Protein AF-A0A843UE50-F1 (afdb_monomer)

Nearest PDB structures (foldseek):
  6s7x-assembly1_B  TM=8.903E-01  e=1.851E-02  Drosophila melanogaster
  6taq-assembly1_A  TM=8.887E-01  e=1.338E-01  Drosophila melanogaster
  7n9v-assembly1_K  TM=5.681E-01  e=4.263E+00  Human immunodeficiency virus 1

Sequence (146 aa):
MQGLVQAMQTQAQTQAALQAQLQAQAQAPAPVPQEHGHGGPSIMERFKRMAPPSFKGKSQPLLAESWMREIEKIFRAIRCAKEDKVSLATYMLQERADVWWASILRTRFEDGAIEVTWAEFTRLFRAKFILEHIQDKIEQEFLSLT

Organism: Colocasia esculenta (NCBI:txid4460)

Radius of gyration: 32.78 Å; Cα contacts (8 Å, |Δi|>4): 89; chains: 1; bounding box: 88×23×94 Å

Mean predicted aligned error: 14.07 Å

InterPro domain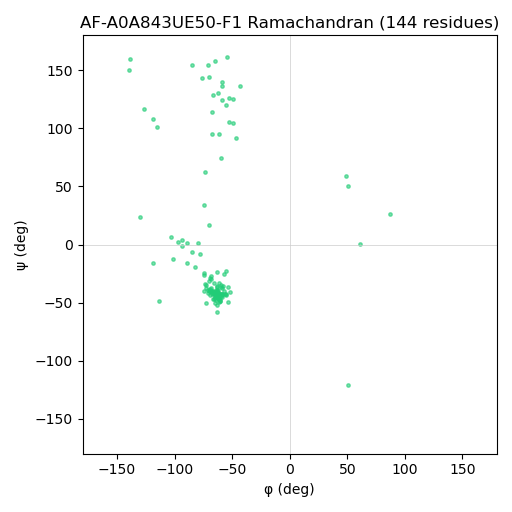s:
  IPR005162 Retrotransposon-derived protein PEG10, N-terminal capsid-like domain [PF03732] (88-146)

Foldseek 3Di:
DVVVVVVVVVVVVVVVVVVVVVVVVVPPPDPPPPCPPPVDDDLLRQLVVLVQAAAAQALDQVVLVVSVVSLVVSCVVSVPDFLCSVVNSLVRYHHPRVVVVVVCCVPPVVPVPDRQTPVNVVVVSCCRRPVVSVVVVVVVVVVVVD

pLDDT: mean 83.15, std 14.03, range [47.72, 98.06]

Secondary structure (DSSP, 8-state):
-HHHHHHHHHHHHHHHHHHHHHHHHHSS-----------S--HHHHHHHT-PPPB-----HHHHHHHHHHHHHHHHHTT--TTHHHHHHHTTB-THHHHHHHHHHHHHHTTS-----HHHHHHHHHIIIIIHHHHHHHHHHHHTT-

Solvent-accessible surface area (backbone atoms only — not comparable to full-atom values): 8517 Å² total; per-residue (Å²): 121,71,69,62,57,54,50,53,53,52,52,53,53,52,52,53,53,54,52,53,52,55,49,53,62,71,63,45,72,71,81,66,80,75,70,77,62,72,89,60,77,49,73,64,55,53,48,58,74,66,64,71,76,72,41,54,55,67,69,38,44,68,61,47,51,51,51,53,52,51,54,54,50,48,37,61,75,70,65,58,56,71,85,54,46,41,64,59,54,56,70,32,36,30,69,60,32,34,54,50,50,56,48,47,46,53,78,74,39,72,78,76,79,65,80,75,46,51,69,56,51,51,53,53,50,41,50,60,29,36,46,46,49,53,49,53,50,51,52,51,55,55,64,73,74,114

Structure (mmCIF, N/CA/C/O backbone):
data_AF-A0A843UE50-F1
#
_entry.id   AF-A0A843UE50-F1
#
loop_
_atom_site.group_PDB
_atom_site.id
_atom_site.type_symbol
_atom_site.label_atom_id
_atom_site.label_alt_id
_atom_site.label_comp_id
_atom_site.label_asym_id
_atom_site.label_entity_id
_atom_site.label_seq_id
_atom_site.pdbx_PDB_ins_code
_atom_site.Cartn_x
_atom_site.Cartn_y
_atom_site.Cartn_z
_atom_site.occupancy
_atom_site.B_iso_or_equiv
_atom_site.auth_seq_id
_atom_site.auth_comp_id
_atom_site.auth_asym_id
_atom_site.auth_atom_id
_atom_site.pdbx_PDB_model_num
ATOM 1 N N . MET A 1 1 ? 67.021 2.026 -57.067 1.00 59.47 1 MET A N 1
ATOM 2 C CA . MET A 1 1 ? 65.836 1.342 -57.637 1.00 59.47 1 MET A CA 1
ATOM 3 C C . MET A 1 1 ? 64.923 0.711 -56.577 1.00 59.47 1 MET A C 1
ATOM 5 O O . MET A 1 1 ? 63.723 0.739 -56.785 1.00 59.47 1 MET A O 1
ATOM 9 N N . GLN A 1 2 ? 65.420 0.196 -55.438 1.00 65.44 2 GLN A N 1
ATOM 10 C CA . GLN A 1 2 ? 64.576 -0.472 -54.419 1.00 65.44 2 GLN A CA 1
ATOM 11 C C . GLN A 1 2 ? 63.626 0.454 -53.625 1.00 65.44 2 GLN A C 1
ATOM 13 O O . GLN A 1 2 ? 62.527 0.036 -53.280 1.00 65.44 2 GLN A O 1
ATOM 18 N N . GLY A 1 3 ? 63.989 1.721 -53.389 1.00 68.69 3 GLY A N 1
ATOM 19 C CA . GLY A 1 3 ? 63.158 2.638 -52.588 1.00 68.69 3 GLY A CA 1
ATOM 20 C C . GLY A 1 3 ? 61.827 3.048 -53.236 1.00 68.69 3 GLY A C 1
ATOM 21 O O . GLY A 1 3 ? 60.847 3.272 -52.534 1.00 68.69 3 GLY A O 1
ATOM 22 N N . LEU A 1 4 ? 61.760 3.094 -54.573 1.00 71.06 4 LEU A N 1
ATOM 23 C CA . LEU A 1 4 ? 60.535 3.471 -55.294 1.00 71.06 4 LEU A CA 1
ATOM 24 C C . LEU A 1 4 ? 59.472 2.368 -55.240 1.00 71.06 4 LEU A C 1
ATOM 26 O O . LEU A 1 4 ? 58.285 2.659 -55.126 1.00 71.06 4 LEU A O 1
ATOM 30 N N . VAL A 1 5 ? 59.902 1.105 -55.262 1.00 79.06 5 VAL A N 1
ATOM 31 C CA . VAL A 1 5 ? 58.993 -0.048 -55.188 1.00 79.06 5 VAL A CA 1
ATOM 32 C C . VAL A 1 5 ? 58.359 -0.134 -53.800 1.00 79.06 5 VAL A C 1
ATOM 34 O O . VAL A 1 5 ? 57.157 -0.347 -53.677 1.00 79.06 5 VAL A O 1
ATOM 37 N N . GLN A 1 6 ? 59.149 0.127 -52.755 1.00 77.69 6 GLN A N 1
ATOM 38 C CA . GLN A 1 6 ? 58.671 0.135 -51.375 1.00 77.69 6 GLN A CA 1
ATOM 39 C C . GLN A 1 6 ? 57.719 1.310 -51.106 1.00 77.69 6 GLN A C 1
ATOM 41 O O . GLN A 1 6 ? 56.706 1.134 -50.438 1.00 77.69 6 GLN A O 1
ATOM 46 N N . ALA A 1 7 ? 57.979 2.483 -51.695 1.00 80.75 7 ALA A N 1
ATOM 47 C CA . ALA A 1 7 ? 57.075 3.630 -51.609 1.00 80.75 7 ALA A CA 1
ATOM 48 C C . ALA A 1 7 ? 55.719 3.363 -52.289 1.00 80.75 7 ALA A C 1
ATOM 50 O O . ALA A 1 7 ? 54.678 3.642 -51.695 1.00 80.75 7 ALA A O 1
ATOM 51 N N . MET A 1 8 ? 55.711 2.766 -53.488 1.00 83.88 8 MET A N 1
ATOM 52 C CA . MET A 1 8 ? 54.466 2.371 -54.166 1.00 83.88 8 MET A CA 1
ATOM 53 C C . MET A 1 8 ? 53.687 1.317 -53.376 1.00 83.88 8 MET A C 1
ATOM 55 O O . MET A 1 8 ? 52.461 1.386 -53.298 1.00 83.88 8 MET A O 1
ATOM 59 N N . GLN A 1 9 ? 54.386 0.355 -52.771 1.00 82.75 9 GLN A N 1
ATOM 60 C CA . GLN A 1 9 ? 53.755 -0.710 -51.995 1.00 82.75 9 GLN A CA 1
ATOM 61 C C . GLN A 1 9 ? 53.104 -0.163 -50.718 1.00 82.75 9 GLN A C 1
ATOM 63 O O . GLN A 1 9 ? 51.953 -0.490 -50.429 1.00 82.75 9 GLN A O 1
ATOM 68 N N . THR A 1 10 ? 53.787 0.748 -50.020 1.00 87.12 10 THR A N 1
ATOM 69 C CA . THR A 1 10 ? 53.227 1.467 -48.868 1.00 87.12 10 THR A CA 1
ATOM 70 C C . THR A 1 10 ? 52.039 2.340 -49.273 1.00 87.12 10 THR A C 1
ATOM 72 O O . THR A 1 10 ? 51.033 2.377 -48.570 1.00 87.12 10 THR A O 1
ATOM 75 N N . GLN A 1 11 ? 52.104 3.020 -50.422 1.00 86.62 11 GLN A N 1
ATOM 76 C CA . GLN A 1 11 ? 51.003 3.864 -50.891 1.00 86.62 11 GLN A CA 1
ATOM 77 C C . GLN A 1 11 ? 49.749 3.042 -51.226 1.00 86.62 11 GLN A C 1
ATOM 79 O O . GLN A 1 11 ? 48.644 3.427 -50.839 1.00 86.62 11 GLN A O 1
ATOM 84 N N . ALA A 1 12 ? 49.915 1.888 -51.878 1.00 87.19 12 ALA A N 1
ATOM 85 C CA . ALA A 1 12 ? 48.815 0.978 -52.190 1.00 87.19 12 ALA A CA 1
ATOM 86 C C . ALA A 1 12 ? 48.155 0.410 -50.920 1.00 87.19 12 ALA A C 1
ATOM 88 O O . ALA A 1 12 ? 46.928 0.368 -50.824 1.00 87.19 12 ALA A O 1
ATOM 89 N N . GLN A 1 13 ? 48.955 0.031 -49.917 1.00 86.19 13 GLN A N 1
ATOM 90 C CA . GLN A 1 13 ? 48.446 -0.460 -48.632 1.00 86.19 13 GLN A CA 1
ATOM 91 C C . GLN A 1 13 ? 47.671 0.620 -47.864 1.00 86.19 13 GLN A C 1
ATOM 93 O O . GLN A 1 13 ? 46.582 0.348 -47.358 1.00 86.19 13 GLN A O 1
ATOM 98 N N . THR A 1 14 ? 48.182 1.853 -47.827 1.00 89.19 14 THR A N 1
ATOM 99 C CA . THR A 1 14 ? 47.504 2.980 -47.166 1.00 89.19 14 THR A CA 1
ATOM 100 C C . THR A 1 14 ? 46.164 3.306 -47.826 1.00 89.19 14 THR A C 1
ATOM 102 O O . THR A 1 14 ? 45.182 3.568 -47.133 1.00 89.19 14 THR A O 1
ATOM 105 N N . GLN A 1 15 ? 46.086 3.250 -49.159 1.00 87.44 15 GLN A N 1
ATOM 106 C CA . GLN A 1 15 ? 44.838 3.516 -49.875 1.00 87.44 15 GLN A CA 1
ATOM 107 C C . GLN A 1 15 ? 43.772 2.442 -49.603 1.00 87.44 15 GLN A C 1
ATOM 109 O O . GLN A 1 15 ? 42.612 2.781 -49.362 1.00 87.44 15 GLN A O 1
ATOM 114 N N . ALA A 1 16 ? 44.169 1.166 -49.566 1.00 88.44 16 ALA A N 1
ATOM 115 C CA . ALA A 1 16 ? 43.268 0.063 -49.237 1.00 88.44 16 ALA A CA 1
ATOM 116 C C . ALA A 1 16 ? 42.736 0.159 -47.795 1.00 88.44 16 ALA A C 1
ATOM 118 O O . ALA A 1 16 ? 41.542 -0.035 -47.560 1.00 88.44 16 ALA A O 1
ATOM 119 N N . ALA A 1 17 ? 43.596 0.517 -46.835 1.00 87.12 17 ALA A N 1
ATOM 120 C CA . ALA A 1 17 ? 43.197 0.701 -45.439 1.00 87.12 17 ALA A CA 1
ATOM 121 C C . ALA A 1 17 ? 42.178 1.843 -45.273 1.00 87.12 17 ALA A C 1
ATOM 123 O O . ALA A 1 17 ? 41.185 1.692 -44.558 1.00 87.12 17 ALA A O 1
ATOM 124 N N . LEU A 1 18 ? 42.379 2.956 -45.987 1.00 87.94 18 LEU A N 1
ATOM 125 C CA . LEU A 1 18 ? 41.477 4.105 -45.928 1.00 87.94 18 LEU A CA 1
ATOM 126 C C . LEU A 1 18 ? 40.091 3.777 -46.513 1.00 87.94 18 LEU A C 1
ATOM 128 O O . LEU A 1 18 ? 39.072 4.158 -45.939 1.00 87.94 18 LEU A O 1
ATOM 132 N N . GLN A 1 19 ? 40.036 3.019 -47.614 1.00 86.81 19 GLN A N 1
ATOM 133 C CA . GLN A 1 19 ? 38.770 2.544 -48.186 1.00 86.81 19 GLN A CA 1
ATOM 134 C C . GLN A 1 19 ? 38.027 1.584 -47.252 1.00 86.81 19 GLN A C 1
ATOM 136 O O . GLN A 1 19 ? 36.814 1.727 -47.082 1.00 86.81 19 GLN A O 1
ATOM 141 N N . ALA A 1 20 ? 38.738 0.653 -46.609 1.00 85.56 20 ALA A N 1
ATOM 142 C CA . ALA A 1 20 ? 38.136 -0.279 -45.659 1.00 85.56 20 ALA A CA 1
ATOM 143 C C . ALA A 1 20 ? 37.518 0.450 -44.449 1.00 85.56 20 ALA A C 1
ATOM 145 O O . ALA A 1 20 ? 36.422 0.096 -44.016 1.00 85.56 20 ALA A O 1
ATOM 146 N N . GLN A 1 21 ? 38.163 1.510 -43.942 1.00 82.50 21 GLN A N 1
ATOM 147 C CA . GLN A 1 21 ? 37.597 2.334 -42.864 1.00 82.50 21 GLN A CA 1
ATOM 148 C C . GLN A 1 21 ? 36.333 3.094 -43.287 1.00 82.50 21 GLN A C 1
ATOM 150 O O . GLN A 1 21 ? 35.370 3.129 -42.521 1.00 82.50 21 GLN A O 1
ATOM 155 N N . LEU A 1 22 ? 36.300 3.661 -44.498 1.00 82.25 22 LEU A N 1
ATOM 156 C CA . LEU A 1 22 ? 35.112 4.358 -45.010 1.00 82.25 22 LEU A CA 1
ATOM 157 C C . LEU A 1 22 ? 33.922 3.400 -45.177 1.00 82.25 22 LEU A C 1
ATOM 159 O O . LEU A 1 22 ? 32.793 3.753 -44.839 1.00 82.25 22 LEU A O 1
ATOM 163 N N . GLN A 1 23 ? 34.170 2.172 -45.643 1.00 79.56 23 GLN A N 1
ATOM 164 C CA . GLN A 1 23 ? 33.135 1.140 -45.753 1.00 79.56 23 GLN A CA 1
ATOM 165 C C . GLN A 1 23 ? 32.648 0.659 -44.380 1.00 79.56 23 GLN A C 1
ATOM 167 O O . GLN A 1 23 ? 31.443 0.505 -44.194 1.00 79.56 23 GLN A O 1
ATOM 172 N N . ALA A 1 24 ? 33.549 0.492 -43.405 1.00 75.06 24 ALA A N 1
ATOM 173 C CA . ALA A 1 24 ? 33.184 0.115 -42.039 1.00 75.06 24 ALA A CA 1
ATOM 174 C C . ALA A 1 24 ? 32.319 1.182 -41.344 1.00 75.06 24 ALA A C 1
ATOM 176 O O . ALA A 1 24 ? 31.400 0.836 -40.606 1.00 75.06 24 ALA A O 1
ATOM 177 N N . GLN A 1 25 ? 32.561 2.472 -41.606 1.00 69.06 25 GLN A N 1
ATOM 178 C CA . GLN A 1 25 ? 31.704 3.553 -41.103 1.00 69.06 25 GLN A CA 1
ATOM 179 C C . GLN A 1 25 ? 30.357 3.632 -41.834 1.00 69.06 25 GLN A C 1
ATOM 181 O O . GLN A 1 25 ? 29.351 3.940 -41.203 1.00 69.06 25 GLN A O 1
ATOM 186 N N . ALA A 1 26 ? 30.310 3.323 -43.134 1.00 69.56 26 ALA A N 1
ATOM 187 C CA . ALA A 1 26 ? 29.064 3.304 -43.906 1.00 69.56 26 ALA A CA 1
ATOM 188 C C . ALA A 1 26 ? 28.169 2.089 -43.594 1.00 69.56 26 ALA A C 1
ATOM 190 O O . ALA A 1 26 ? 26.955 2.160 -43.766 1.00 69.56 26 ALA A O 1
ATOM 191 N N . GLN A 1 27 ? 28.762 0.978 -43.146 1.00 63.41 27 GLN A N 1
ATOM 192 C CA . GLN A 1 27 ? 28.062 -0.241 -42.726 1.00 63.41 27 GLN A CA 1
ATOM 193 C C . GLN A 1 27 ? 27.858 -0.334 -41.215 1.00 63.41 27 GLN A C 1
ATOM 195 O O . GLN A 1 27 ? 27.293 -1.326 -40.748 1.00 63.41 27 GLN A O 1
ATOM 200 N N . ALA A 1 28 ? 28.283 0.676 -40.446 1.00 60.31 28 ALA A N 1
ATOM 201 C CA . ALA A 1 28 ? 27.846 0.783 -39.067 1.00 60.31 28 ALA A CA 1
ATOM 202 C C . ALA A 1 28 ? 26.312 0.776 -39.099 1.00 60.31 28 ALA A C 1
ATOM 204 O O . ALA A 1 28 ? 25.729 1.630 -39.778 1.00 60.31 28 ALA A O 1
ATOM 205 N N . PRO A 1 29 ? 25.639 -0.194 -38.448 1.00 63.31 29 PRO A N 1
ATOM 206 C CA . PRO A 1 29 ? 24.199 -0.114 -38.322 1.00 63.31 29 PRO A CA 1
ATOM 207 C C . PRO A 1 29 ? 23.923 1.267 -37.740 1.00 63.31 29 PRO A C 1
ATOM 209 O O . PRO A 1 29 ? 24.528 1.638 -36.728 1.00 63.31 29 PRO A O 1
ATOM 212 N N . ALA A 1 30 ? 23.069 2.049 -38.414 1.00 62.38 30 ALA A N 1
ATOM 213 C CA . ALA A 1 30 ? 22.523 3.257 -37.813 1.00 62.38 30 ALA A CA 1
ATOM 214 C C . ALA A 1 30 ? 22.149 2.881 -36.378 1.00 62.38 30 ALA A C 1
ATOM 216 O O . ALA A 1 30 ? 21.632 1.768 -36.209 1.00 62.38 30 ALA A O 1
ATOM 217 N N . PRO A 1 31 ? 22.456 3.708 -35.358 1.00 58.34 31 PRO A N 1
ATOM 218 C CA . PRO A 1 31 ? 21.982 3.425 -34.021 1.00 58.34 31 PRO A CA 1
ATOM 219 C C . PRO A 1 31 ? 20.486 3.232 -34.184 1.00 58.34 31 PRO A C 1
ATOM 221 O O . PRO A 1 31 ? 19.758 4.183 -34.477 1.00 58.34 31 PRO A O 1
ATOM 224 N N . VAL A 1 32 ? 20.053 1.970 -34.115 1.00 59.53 32 VAL A N 1
ATOM 225 C CA . VAL A 1 32 ? 18.649 1.652 -33.974 1.00 59.53 32 VAL A CA 1
ATOM 226 C C . VAL A 1 32 ? 18.250 2.553 -32.824 1.00 59.53 32 VAL A C 1
ATOM 228 O O . VAL A 1 32 ? 18.967 2.548 -31.812 1.00 59.53 32 VAL A O 1
ATOM 231 N N . PRO A 1 33 ? 17.229 3.413 -32.974 1.00 53.09 33 PRO A N 1
ATOM 232 C CA . PRO A 1 33 ? 16.617 4.003 -31.809 1.00 53.09 33 PRO A CA 1
ATOM 233 C C . PRO A 1 33 ? 16.355 2.801 -30.921 1.00 53.09 33 PRO A C 1
ATOM 235 O O . PRO A 1 33 ? 15.565 1.922 -31.269 1.00 53.09 33 PRO A O 1
ATOM 238 N N . GLN A 1 34 ? 17.169 2.643 -29.878 1.00 50.88 34 GLN A N 1
ATOM 239 C CA . GLN A 1 34 ? 16.898 1.646 -28.882 1.00 50.88 34 GLN A CA 1
ATOM 240 C C . GLN A 1 34 ? 15.646 2.218 -28.265 1.00 50.88 34 GLN A C 1
ATOM 242 O O . GLN A 1 34 ? 15.709 3.150 -27.462 1.00 50.88 34 GLN A O 1
ATOM 247 N N . GLU A 1 35 ? 14.515 1.734 -28.763 1.00 50.56 35 GLU A N 1
ATOM 248 C CA . GLU A 1 35 ? 13.206 1.862 -28.174 1.00 50.56 35 GLU A CA 1
ATOM 249 C C . GLU A 1 35 ? 13.337 1.198 -26.797 1.00 50.56 35 GLU A C 1
ATOM 251 O O . GLU A 1 35 ? 12.871 0.093 -26.555 1.00 50.56 35 GLU A O 1
ATOM 256 N N . HIS A 1 36 ? 14.003 1.876 -25.861 1.00 49.16 36 HIS A N 1
ATOM 257 C CA . HIS A 1 36 ? 13.952 1.601 -24.431 1.00 49.16 36 HIS A CA 1
ATOM 258 C C . HIS A 1 36 ? 12.573 1.983 -23.870 1.00 49.16 36 HIS A C 1
ATOM 260 O O . HIS A 1 36 ? 12.387 2.096 -22.660 1.00 49.16 36 HIS A O 1
ATOM 266 N N . GLY A 1 37 ? 11.570 2.145 -24.737 1.00 47.72 37 GLY A N 1
ATOM 267 C CA . GLY A 1 37 ? 10.189 1.962 -24.365 1.00 47.72 37 GLY A CA 1
ATOM 268 C C . GLY A 1 37 ? 10.017 0.518 -23.922 1.00 47.72 37 GLY A C 1
ATOM 269 O O . GLY A 1 37 ? 9.777 -0.373 -24.731 1.00 47.72 37 GLY A O 1
ATOM 270 N N . HIS A 1 38 ? 10.115 0.290 -22.616 1.00 56.09 38 HIS A N 1
ATOM 271 C CA . HIS A 1 38 ? 9.373 -0.766 -21.949 1.00 56.09 38 HIS A CA 1
ATOM 272 C C . HIS A 1 38 ? 7.919 -0.675 -22.445 1.00 56.09 38 HIS A C 1
ATOM 274 O O . HIS A 1 38 ? 7.134 0.119 -21.939 1.00 56.09 38 HIS A O 1
ATOM 280 N N . GLY A 1 39 ? 7.586 -1.411 -23.511 1.00 59.81 39 GLY A N 1
ATOM 281 C CA . GLY A 1 39 ? 6.366 -1.248 -24.311 1.00 59.81 39 GLY A CA 1
ATOM 282 C C . GLY A 1 39 ? 5.101 -1.774 -23.634 1.00 59.81 39 GLY A C 1
ATOM 283 O O . GLY A 1 39 ? 4.221 -2.325 -24.288 1.00 59.81 39 GLY A O 1
ATOM 284 N N . GLY A 1 40 ? 5.025 -1.662 -22.311 1.00 70.62 40 GLY A N 1
ATOM 285 C CA . GLY A 1 40 ? 3.874 -2.027 -21.507 1.00 70.62 40 GLY A CA 1
ATOM 286 C C . GLY A 1 40 ? 3.650 -0.998 -20.398 1.00 70.62 40 GLY A C 1
ATOM 287 O O . GLY A 1 40 ? 4.611 -0.404 -19.914 1.00 70.62 40 GLY A O 1
ATOM 288 N N . PRO A 1 41 ? 2.393 -0.789 -19.971 1.00 80.62 41 PRO A N 1
ATOM 289 C CA . PRO A 1 41 ? 2.086 0.142 -18.891 1.00 80.62 41 PRO A CA 1
ATOM 290 C C . PRO A 1 41 ? 2.825 -0.260 -17.609 1.00 80.62 41 PRO A C 1
ATOM 292 O O . PRO A 1 41 ? 2.838 -1.441 -17.240 1.00 80.62 41 PRO A O 1
ATOM 295 N N . SER A 1 42 ? 3.394 0.726 -16.915 1.00 91.88 42 SER A N 1
ATOM 296 C CA . SER A 1 42 ? 4.044 0.553 -15.613 1.00 91.88 42 SER A CA 1
ATOM 297 C C . SER A 1 42 ? 3.105 -0.112 -14.600 1.00 91.88 42 SER A C 1
ATOM 299 O O . SER A 1 42 ? 1.876 -0.109 -14.746 1.00 91.88 42 SER A O 1
ATOM 301 N N . ILE A 1 43 ? 3.661 -0.676 -13.523 1.00 94.56 43 ILE A N 1
ATOM 302 C CA . ILE A 1 43 ? 2.844 -1.292 -12.468 1.00 94.56 43 ILE A CA 1
ATOM 303 C C . ILE A 1 43 ? 1.850 -0.291 -11.857 1.00 94.56 43 ILE A C 1
ATOM 305 O O . ILE A 1 43 ? 0.703 -0.657 -11.602 1.00 94.56 43 ILE A O 1
ATOM 309 N N . MET A 1 44 ? 2.243 0.981 -11.732 1.00 94.56 44 MET A N 1
ATOM 310 C CA . MET A 1 44 ? 1.380 2.077 -11.285 1.00 94.56 44 MET A CA 1
ATOM 311 C C . MET A 1 44 ? 0.236 2.344 -12.269 1.00 94.56 44 MET A C 1
ATOM 313 O O . MET A 1 44 ? -0.914 2.468 -11.853 1.00 94.56 44 MET A O 1
ATOM 317 N N . GLU A 1 45 ? 0.506 2.402 -13.574 1.00 94.88 45 GLU A N 1
ATOM 318 C CA . GLU A 1 45 ? -0.545 2.591 -14.585 1.00 94.88 45 GLU A CA 1
ATOM 319 C C . GLU A 1 45 ? -1.528 1.417 -14.605 1.00 94.88 45 GLU A C 1
ATOM 321 O O . GLU A 1 45 ? -2.745 1.611 -14.650 1.00 94.88 45 GLU A O 1
ATOM 326 N N . ARG A 1 46 ? -1.016 0.185 -14.501 1.00 95.75 46 ARG A N 1
ATOM 327 C CA . ARG A 1 46 ? -1.842 -1.026 -14.393 1.00 95.75 46 ARG A CA 1
ATOM 328 C C . ARG A 1 46 ? -2.690 -1.004 -13.126 1.00 95.75 46 ARG A C 1
ATOM 330 O O . ARG A 1 46 ? -3.863 -1.356 -13.199 1.00 95.75 46 ARG A O 1
ATOM 337 N N . PHE A 1 47 ? -2.120 -0.573 -12.002 1.00 96.62 47 PHE A N 1
ATOM 338 C CA . PHE A 1 47 ? -2.820 -0.423 -10.731 1.00 96.62 47 PHE A CA 1
ATOM 339 C C . PHE A 1 47 ? -3.936 0.620 -10.833 1.00 96.62 47 PHE A C 1
ATOM 341 O O . PHE A 1 47 ? -5.087 0.287 -10.575 1.00 96.62 47 PHE A O 1
ATOM 348 N N . LYS A 1 48 ? -3.645 1.834 -11.318 1.00 95.19 48 LYS A N 1
ATOM 349 C CA . LYS A 1 48 ? -4.641 2.904 -11.509 1.00 95.19 48 LYS A CA 1
ATOM 350 C C . LYS A 1 48 ? -5.779 2.502 -12.447 1.00 95.19 48 LYS A C 1
ATOM 352 O O . LYS A 1 48 ? -6.929 2.837 -12.179 1.00 95.19 48 LYS A O 1
ATOM 357 N N . ARG A 1 49 ? -5.489 1.736 -13.505 1.00 96.44 49 ARG A N 1
ATOM 358 C CA . ARG A 1 49 ? -6.508 1.223 -14.438 1.00 96.44 49 ARG A CA 1
ATOM 359 C C . ARG A 1 49 ? -7.511 0.268 -13.782 1.00 96.44 49 ARG A C 1
ATOM 361 O O . ARG A 1 49 ? -8.623 0.140 -14.280 1.00 96.44 49 ARG A O 1
ATOM 368 N N . MET A 1 50 ? -7.149 -0.370 -12.669 1.00 97.06 50 MET A N 1
ATOM 369 C CA . MET A 1 50 ? -8.069 -1.201 -11.882 1.00 97.06 50 MET A CA 1
ATOM 370 C C . MET A 1 50 ? -8.984 -0.378 -10.961 1.00 97.06 50 MET A C 1
ATOM 372 O O . MET A 1 50 ? -9.774 -0.974 -10.237 1.00 97.06 50 MET A O 1
ATOM 376 N N . ALA A 1 51 ? -8.876 0.959 -10.982 1.00 96.38 51 ALA A N 1
ATOM 377 C CA . ALA A 1 51 ? -9.644 1.888 -10.153 1.00 96.38 51 ALA A CA 1
ATOM 378 C C . ALA A 1 51 ? -9.642 1.494 -8.659 1.00 96.38 51 ALA A C 1
ATOM 380 O O . ALA A 1 51 ? -10.700 1.230 -8.082 1.00 96.38 51 ALA A O 1
ATOM 381 N N . PRO A 1 52 ? -8.455 1.410 -8.027 1.00 96.81 52 PRO A N 1
ATOM 382 C CA . PRO A 1 52 ? -8.341 1.007 -6.633 1.00 96.81 52 PRO A CA 1
ATOM 383 C C . PRO A 1 52 ? -9.144 1.955 -5.730 1.00 96.81 52 PRO A C 1
ATOM 385 O O . PRO A 1 52 ? -9.132 3.169 -5.953 1.00 96.81 52 PRO A O 1
ATOM 388 N N . PRO A 1 53 ? -9.838 1.437 -4.702 1.00 97.06 53 PRO A N 1
ATOM 389 C CA . PRO A 1 53 ? -10.576 2.281 -3.773 1.00 97.06 53 PRO A CA 1
ATOM 390 C C . PRO A 1 53 ? -9.611 3.084 -2.895 1.00 97.06 53 PRO A C 1
ATOM 392 O O . PRO A 1 53 ? -8.570 2.572 -2.477 1.00 97.06 53 PRO A O 1
ATOM 395 N N . SER A 1 54 ? -9.966 4.328 -2.566 1.00 96.50 54 SER A N 1
ATOM 396 C CA . SER A 1 54 ? -9.238 5.097 -1.555 1.00 96.50 54 SER A CA 1
ATOM 397 C C . SER A 1 54 ? -9.737 4.791 -0.141 1.00 96.50 54 SER A 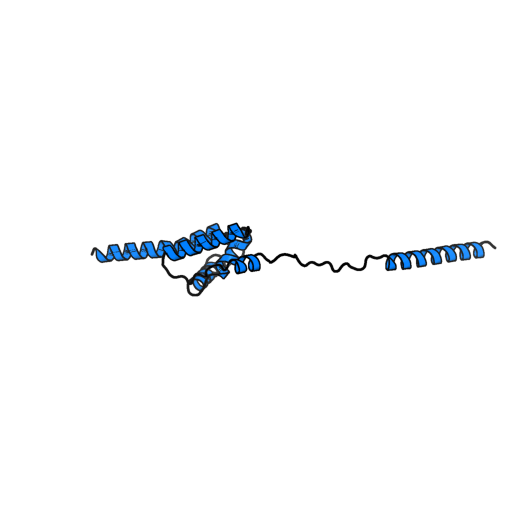C 1
ATOM 399 O O . SER A 1 54 ? -10.889 4.394 0.058 1.00 96.50 54 SER A O 1
ATOM 401 N N . PHE A 1 55 ? -8.877 4.989 0.859 1.00 96.31 55 PHE A N 1
ATOM 402 C CA . PHE A 1 55 ? -9.238 4.827 2.265 1.00 96.31 55 PHE A CA 1
ATOM 403 C C . PHE A 1 55 ? -8.904 6.077 3.070 1.00 96.31 55 PHE A C 1
ATOM 405 O O . PHE A 1 55 ? -7.745 6.443 3.233 1.00 96.31 55 PHE A O 1
ATOM 412 N N . LYS A 1 56 ? -9.942 6.715 3.612 1.00 94.75 56 LYS A N 1
ATOM 413 C CA . LYS A 1 56 ? -9.838 7.987 4.347 1.00 94.75 56 LYS A CA 1
ATOM 414 C C . LYS A 1 56 ? -9.492 7.835 5.834 1.00 94.75 56 LYS A C 1
ATOM 416 O O . LYS A 1 56 ? -9.304 8.828 6.528 1.00 94.75 56 LYS A O 1
ATOM 421 N N . GLY A 1 57 ? -9.455 6.605 6.355 1.00 88.88 57 GLY A N 1
ATOM 422 C CA . GLY A 1 57 ? -9.160 6.355 7.772 1.00 88.88 57 GLY A CA 1
ATOM 423 C C . GLY A 1 57 ? -10.367 6.391 8.708 1.00 88.88 57 GLY A C 1
ATOM 424 O O . GLY A 1 57 ? -10.203 6.686 9.890 1.00 88.88 57 GLY A O 1
ATOM 425 N N . LYS A 1 58 ? -11.578 6.102 8.209 1.00 80.50 58 LYS A N 1
ATOM 426 C CA . LYS A 1 58 ? -12.752 5.902 9.075 1.00 80.50 58 LYS A CA 1
ATOM 427 C C . LYS A 1 58 ? -12.546 4.636 9.915 1.00 80.50 58 LY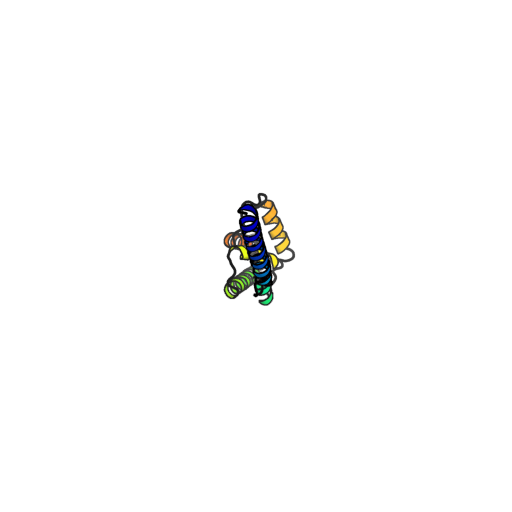S A C 1
ATOM 429 O O . LYS A 1 58 ? -12.278 3.579 9.346 1.00 80.50 58 LYS A O 1
ATOM 434 N N . SER A 1 59 ? -12.721 4.728 11.233 1.00 67.50 59 SER A N 1
ATOM 435 C CA . SER A 1 59 ? -12.661 3.590 12.167 1.00 67.50 59 SER A CA 1
ATOM 436 C C . SER A 1 59 ? -13.909 2.708 12.053 1.00 67.50 59 SER A C 1
ATOM 438 O O . SER A 1 59 ? -14.702 2.612 12.977 1.00 67.50 59 SER A O 1
ATOM 440 N N . GLN A 1 60 ? -14.138 2.114 10.883 1.00 81.00 60 GLN A N 1
ATOM 441 C CA . GLN A 1 60 ? -15.178 1.111 10.671 1.00 81.00 60 GLN A CA 1
ATOM 442 C C . GLN A 1 60 ? -14.493 -0.183 10.227 1.00 81.00 60 GLN A C 1
ATOM 444 O O . GLN A 1 60 ? -14.037 -0.247 9.079 1.00 81.00 60 GLN A O 1
ATOM 449 N N . PRO A 1 61 ? -14.433 -1.216 11.088 1.00 84.44 61 PRO A N 1
ATOM 450 C CA . PRO A 1 61 ? -13.698 -2.447 10.808 1.00 84.44 61 PRO A CA 1
ATOM 451 C C . PRO A 1 61 ? -14.054 -3.081 9.465 1.00 84.44 61 PRO A C 1
ATOM 453 O O . PRO A 1 61 ? -13.175 -3.504 8.720 1.00 84.44 61 PRO A O 1
ATOM 456 N N . LEU A 1 62 ? -15.345 -3.086 9.120 1.00 87.12 62 LEU A N 1
ATOM 457 C CA . LEU A 1 62 ? -15.833 -3.664 7.869 1.00 87.12 62 LEU A CA 1
ATOM 458 C C . LEU A 1 62 ? -15.336 -2.900 6.637 1.00 87.12 62 LEU A C 1
ATOM 460 O O . LEU A 1 62 ? -14.953 -3.526 5.651 1.00 87.12 62 LEU A O 1
ATOM 464 N N . LEU A 1 63 ? -15.301 -1.564 6.687 1.00 90.12 63 LEU A N 1
ATOM 465 C CA . LEU A 1 63 ? -14.791 -0.756 5.576 1.00 90.12 63 LEU A CA 1
ATOM 466 C C . LEU A 1 63 ? -13.278 -0.923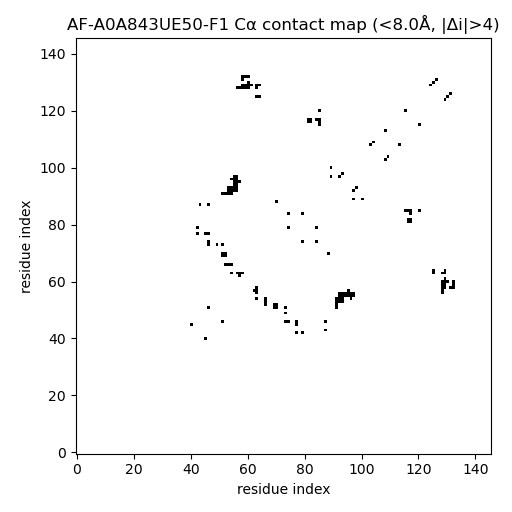 5.416 1.00 90.12 63 LEU A C 1
ATOM 468 O O . LEU A 1 63 ? -12.793 -1.012 4.291 1.00 90.12 63 LEU A O 1
ATOM 472 N N . ALA A 1 64 ? -12.546 -1.005 6.528 1.00 91.81 64 ALA A N 1
ATOM 473 C CA . ALA A 1 64 ? -11.104 -1.226 6.529 1.00 91.81 64 ALA A CA 1
ATOM 474 C C . ALA A 1 64 ? -10.734 -2.617 5.969 1.00 91.81 64 ALA A C 1
ATOM 476 O O . ALA A 1 64 ? -9.885 -2.712 5.081 1.00 91.81 64 ALA A O 1
ATOM 477 N N . GLU A 1 65 ? -11.410 -3.685 6.410 1.00 91.12 65 GLU A N 1
ATOM 478 C CA . GLU A 1 65 ? -11.220 -5.038 5.858 1.00 91.12 65 GLU A CA 1
ATOM 479 C C . GLU A 1 65 ? -11.635 -5.123 4.384 1.00 91.12 65 GLU A C 1
ATOM 481 O O . GLU A 1 65 ? -10.936 -5.736 3.574 1.00 91.12 65 GLU A O 1
ATOM 486 N N . SER A 1 66 ? -12.756 -4.497 4.007 1.00 93.88 66 SER A N 1
ATOM 487 C CA . SER A 1 66 ? -13.210 -4.478 2.612 1.00 93.88 66 SER A CA 1
ATOM 488 C C . SER A 1 66 ? -12.206 -3.770 1.707 1.00 93.88 66 SER A C 1
ATOM 490 O O . SER A 1 66 ? -11.913 -4.265 0.619 1.00 93.88 66 SER A O 1
ATOM 492 N N . TRP A 1 67 ? -11.658 -2.635 2.150 1.00 96.06 67 TRP A N 1
ATOM 493 C CA . TRP A 1 67 ? -10.628 -1.915 1.407 1.00 96.06 67 TRP A CA 1
ATOM 494 C C . TRP A 1 67 ? -9.375 -2.777 1.218 1.00 96.06 67 TRP A C 1
ATOM 496 O O . TRP A 1 67 ? -8.914 -2.953 0.091 1.00 96.06 67 TRP A O 1
ATOM 506 N N . MET A 1 68 ? -8.877 -3.388 2.296 1.00 95.81 68 MET A N 1
ATOM 507 C CA . MET A 1 68 ? -7.694 -4.249 2.251 1.00 95.81 68 MET A CA 1
ATOM 508 C C . MET A 1 68 ? -7.880 -5.429 1.290 1.00 95.81 68 MET A C 1
ATOM 510 O O . MET A 1 68 ? -7.018 -5.693 0.451 1.00 95.81 68 MET A O 1
ATOM 514 N N . ARG A 1 69 ? -9.039 -6.095 1.349 1.00 96.25 69 ARG A N 1
ATOM 515 C CA . ARG A 1 69 ? -9.383 -7.205 0.452 1.00 96.25 69 ARG A CA 1
ATOM 516 C C . ARG A 1 69 ? -9.383 -6.786 -1.018 1.00 96.25 69 ARG A C 1
ATOM 518 O O . ARG A 1 69 ? -8.900 -7.547 -1.862 1.00 96.25 69 ARG A O 1
ATOM 525 N N . GLU A 1 70 ? -9.925 -5.612 -1.334 1.00 97.81 70 GLU A N 1
ATOM 526 C CA . GLU A 1 70 ? -10.004 -5.139 -2.718 1.00 97.81 70 GLU A CA 1
ATOM 527 C C . GLU A 1 70 ? -8.617 -4.758 -3.258 1.00 97.81 70 GLU A C 1
ATOM 529 O O . GLU A 1 70 ? -8.269 -5.133 -4.379 1.00 97.81 70 GLU A O 1
ATOM 534 N N . ILE A 1 71 ? -7.769 -4.133 -2.436 1.00 97.94 71 ILE A N 1
ATOM 535 C CA . ILE A 1 71 ? -6.366 -3.858 -2.781 1.00 97.94 71 ILE A CA 1
ATOM 536 C C . ILE A 1 71 ? -5.591 -5.162 -3.043 1.00 97.94 71 ILE A C 1
ATOM 538 O O . ILE A 1 71 ? -4.932 -5.297 -4.076 1.00 97.94 71 ILE A O 1
ATOM 542 N N . GLU A 1 72 ? -5.720 -6.175 -2.179 1.00 97.38 72 GLU A N 1
ATOM 543 C CA . GLU A 1 72 ? -5.066 -7.476 -2.384 1.00 97.38 72 GLU A CA 1
ATOM 544 C C . GLU A 1 72 ? -5.560 -8.202 -3.642 1.00 97.38 72 GLU A C 1
ATOM 546 O O . GLU A 1 72 ? -4.788 -8.863 -4.348 1.00 97.38 72 GLU A O 1
ATOM 551 N N . LYS A 1 73 ? -6.853 -8.082 -3.953 1.00 98.06 73 LYS A N 1
ATOM 552 C CA . LYS A 1 73 ? -7.440 -8.611 -5.188 1.00 98.06 73 LYS A CA 1
ATOM 553 C C . LYS A 1 73 ? -6.832 -7.941 -6.420 1.00 98.06 73 LYS A C 1
ATOM 555 O O . LYS A 1 73 ? -6.453 -8.657 -7.349 1.00 98.06 73 LYS A O 1
ATOM 560 N N . ILE A 1 74 ? -6.661 -6.620 -6.405 1.00 97.94 74 ILE A N 1
ATOM 561 C CA . ILE A 1 74 ? -5.995 -5.881 -7.484 1.00 97.94 74 ILE A CA 1
ATOM 562 C C . ILE A 1 74 ? -4.537 -6.326 -7.627 1.00 97.94 74 ILE A C 1
ATOM 564 O O . ILE A 1 74 ? -4.110 -6.640 -8.738 1.00 97.94 74 ILE A O 1
ATOM 568 N N . PHE A 1 75 ? -3.787 -6.448 -6.526 1.00 97.75 75 PHE A N 1
ATOM 569 C CA . PHE A 1 75 ? -2.400 -6.927 -6.570 1.00 97.75 75 PHE A CA 1
ATOM 570 C C . PHE A 1 75 ? -2.263 -8.304 -7.213 1.00 97.75 75 PHE A C 1
ATOM 572 O O . PHE A 1 75 ? -1.340 -8.516 -8.001 1.00 97.75 75 PHE A O 1
ATOM 579 N N . ARG A 1 76 ? -3.190 -9.228 -6.935 1.00 97.44 76 ARG A N 1
ATOM 580 C CA . ARG A 1 76 ? -3.226 -10.534 -7.611 1.00 97.44 76 ARG A CA 1
ATOM 581 C C . ARG A 1 76 ? -3.511 -10.392 -9.104 1.00 97.44 76 ARG A C 1
ATOM 583 O O . ARG A 1 76 ? -2.805 -11.000 -9.904 1.00 97.44 76 ARG A O 1
ATOM 590 N N . ALA A 1 77 ? -4.491 -9.570 -9.481 1.00 96.62 77 ALA A N 1
ATOM 591 C CA . ALA A 1 77 ? -4.873 -9.362 -10.878 1.00 96.62 77 ALA A CA 1
ATOM 592 C C . ALA A 1 77 ? -3.725 -8.780 -11.720 1.00 96.62 77 ALA A C 1
ATOM 594 O O . ALA A 1 77 ? -3.478 -9.237 -12.836 1.00 96.62 77 ALA A O 1
ATOM 595 N N . ILE A 1 78 ? -2.976 -7.817 -11.174 1.00 95.88 78 ILE A N 1
ATOM 596 C CA . ILE A 1 78 ? -1.842 -7.197 -11.875 1.00 95.88 78 ILE A CA 1
ATOM 597 C C . ILE A 1 78 ? -0.511 -7.933 -11.652 1.00 95.88 78 ILE A C 1
ATOM 599 O O . ILE A 1 78 ? 0.504 -7.514 -12.207 1.00 95.88 78 ILE A O 1
ATOM 603 N N . ARG A 1 79 ? -0.493 -9.039 -10.894 1.00 94.69 79 ARG A N 1
ATOM 604 C CA . ARG A 1 79 ? 0.733 -9.765 -10.504 1.00 94.69 79 ARG A CA 1
ATOM 605 C C . ARG A 1 79 ? 1.788 -8.822 -9.905 1.00 94.69 79 ARG A C 1
ATOM 607 O O . ARG A 1 79 ? 2.931 -8.798 -10.345 1.00 94.69 79 ARG A O 1
ATOM 614 N N . CYS A 1 80 ? 1.363 -8.008 -8.941 1.00 94.62 80 CYS A N 1
ATOM 615 C CA . CYS A 1 80 ? 2.209 -7.029 -8.262 1.00 94.62 80 CYS A CA 1
ATOM 616 C C . CYS A 1 80 ? 3.355 -7.716 -7.502 1.00 94.62 80 CYS A C 1
ATOM 618 O O . CYS A 1 80 ? 3.100 -8.637 -6.713 1.00 94.62 80 CYS A O 1
ATOM 620 N N . ALA A 1 81 ? 4.585 -7.237 -7.705 1.00 93.69 81 ALA A N 1
ATOM 621 C CA . ALA A 1 81 ? 5.759 -7.661 -6.947 1.00 93.69 81 ALA A CA 1
ATOM 622 C C . ALA A 1 81 ? 5.621 -7.256 -5.469 1.00 93.69 81 ALA A C 1
ATOM 624 O O . ALA A 1 81 ? 4.800 -6.400 -5.140 1.00 93.69 81 ALA A O 1
ATOM 625 N N . LYS A 1 82 ? 6.341 -7.916 -4.555 1.00 92.06 82 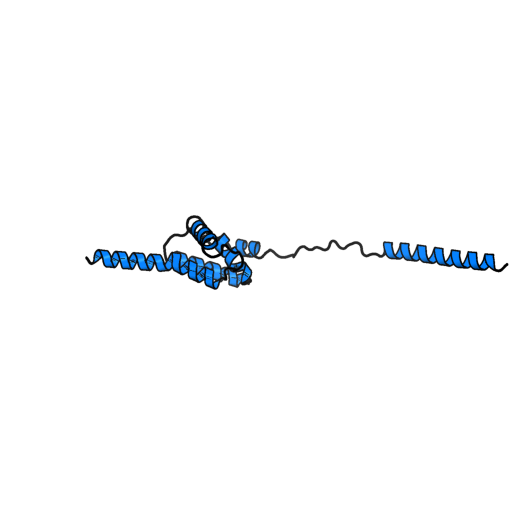LYS A N 1
ATOM 626 C CA . LYS A 1 82 ? 6.144 -7.728 -3.103 1.00 92.06 82 LYS A CA 1
ATOM 627 C C . LYS A 1 82 ? 6.615 -6.345 -2.650 1.00 92.06 82 LYS A C 1
ATOM 629 O O . LYS A 1 82 ? 5.946 -5.732 -1.822 1.00 92.06 82 LYS A O 1
ATOM 634 N N . GLU A 1 83 ? 7.716 -5.896 -3.231 1.00 91.19 83 GLU A N 1
ATOM 635 C CA . GLU A 1 83 ? 8.384 -4.608 -3.071 1.00 91.19 83 GLU A CA 1
ATOM 636 C C . GLU A 1 83 ? 7.484 -3.417 -3.448 1.00 91.19 83 GLU A C 1
ATOM 638 O O . GLU A 1 83 ? 7.479 -2.403 -2.757 1.00 91.19 83 GLU A O 1
ATOM 643 N N . ASP A 1 84 ? 6.614 -3.565 -4.453 1.00 93.88 84 ASP A N 1
ATOM 644 C CA . ASP A 1 84 ? 5.735 -2.478 -4.911 1.00 93.88 84 ASP A CA 1
ATOM 645 C C . ASP A 1 84 ? 4.459 -2.311 -4.065 1.00 93.88 84 ASP A C 1
ATOM 647 O O . ASP A 1 84 ? 3.795 -1.271 -4.116 1.00 93.88 84 ASP A O 1
ATOM 651 N N . LYS A 1 85 ? 4.062 -3.340 -3.302 1.00 96.00 85 LYS A N 1
ATOM 652 C CA . LYS A 1 85 ? 2.725 -3.399 -2.679 1.00 96.00 85 LYS A CA 1
ATOM 653 C C . LYS A 1 85 ? 2.472 -2.273 -1.693 1.00 96.00 85 LYS A C 1
ATOM 655 O O . LYS A 1 85 ? 1.390 -1.693 -1.707 1.00 96.00 85 LYS A O 1
ATOM 660 N N . VAL A 1 86 ? 3.435 -1.994 -0.815 1.00 95.81 86 VAL A N 1
ATOM 661 C CA . VAL A 1 86 ? 3.250 -0.971 0.222 1.00 95.81 86 VAL A CA 1
ATOM 662 C C . VAL A 1 86 ? 3.101 0.391 -0.440 1.00 95.81 86 VAL A C 1
ATOM 664 O O . VAL A 1 86 ? 2.084 1.036 -0.220 1.00 95.81 86 VAL A O 1
ATOM 667 N N . SER A 1 87 ? 4.012 0.753 -1.345 1.00 94.94 87 SER A N 1
ATOM 668 C CA . SER A 1 87 ? 3.969 2.015 -2.091 1.00 94.94 87 SER A CA 1
ATOM 669 C C . SER A 1 87 ? 2.655 2.220 -2.854 1.00 94.94 87 SER A C 1
ATOM 671 O O . SER A 1 87 ? 2.072 3.303 -2.809 1.00 94.94 87 SER A O 1
ATOM 673 N N . LEU A 1 88 ? 2.145 1.181 -3.527 1.00 96.75 88 LEU A N 1
ATOM 674 C CA . LEU A 1 88 ? 0.876 1.259 -4.261 1.00 96.75 88 LEU A CA 1
ATOM 675 C C . LEU A 1 88 ? -0.343 1.360 -3.335 1.00 96.75 88 LEU A C 1
ATOM 677 O O . LEU A 1 88 ? -1.276 2.102 -3.631 1.00 96.75 88 LEU A O 1
ATOM 681 N N . ALA A 1 89 ? -0.361 0.630 -2.219 1.00 97.19 89 ALA A N 1
ATOM 682 C CA . ALA A 1 89 ? -1.470 0.697 -1.271 1.00 97.19 89 ALA A CA 1
ATOM 683 C C . ALA A 1 89 ? -1.495 2.028 -0.514 1.00 97.19 89 ALA A C 1
ATOM 685 O O . ALA A 1 89 ? -2.563 2.613 -0.339 1.00 97.19 89 ALA A O 1
ATOM 686 N N . THR A 1 90 ? -0.331 2.525 -0.087 1.00 96.19 90 THR A N 1
ATOM 687 C CA . THR A 1 90 ? -0.223 3.773 0.677 1.00 96.19 90 THR A CA 1
ATOM 688 C C . THR A 1 90 ? -0.553 4.982 -0.184 1.00 96.19 90 THR A C 1
ATOM 690 O O . THR A 1 90 ? -1.133 5.934 0.322 1.00 96.19 90 THR A O 1
ATOM 693 N N . TYR A 1 91 ? -0.318 4.901 -1.500 1.00 96.38 91 TYR A N 1
ATOM 694 C CA . TYR A 1 91 ? -0.807 5.882 -2.475 1.00 96.38 91 TYR A CA 1
ATOM 695 C C . TYR A 1 91 ? -2.339 6.058 -2.454 1.00 96.38 91 TYR A C 1
ATOM 697 O O . TYR A 1 91 ? -2.847 7.109 -2.836 1.00 96.38 91 TYR A O 1
ATOM 705 N N . MET A 1 92 ? -3.087 5.044 -2.005 1.00 97.69 92 MET A N 1
ATOM 706 C CA . MET A 1 92 ? -4.550 5.087 -1.914 1.00 97.69 92 MET A CA 1
ATOM 707 C C . MET A 1 92 ? -5.070 5.519 -0.538 1.00 97.69 92 MET A C 1
ATOM 709 O O . MET A 1 92 ? -6.287 5.624 -0.348 1.00 97.69 92 MET A O 1
ATOM 713 N N . LEU A 1 93 ? -4.185 5.774 0.425 1.00 97.19 93 LEU A N 1
ATOM 714 C CA . LEU A 1 93 ? -4.571 6.349 1.708 1.00 97.19 93 LEU A CA 1
ATOM 715 C C . LEU A 1 93 ? -4.832 7.845 1.543 1.00 97.19 93 LEU A C 1
ATOM 717 O O . LEU A 1 93 ? -4.186 8.536 0.762 1.00 97.19 93 LEU A O 1
ATOM 721 N N . GLN A 1 94 ? -5.826 8.341 2.267 1.00 96.19 94 GLN A N 1
ATOM 722 C CA . GLN A 1 94 ? -6.232 9.738 2.234 1.00 96.19 94 GLN A CA 1
ATOM 723 C C . GLN A 1 94 ? -6.542 10.221 3.648 1.00 96.19 94 GLN A C 1
ATOM 725 O O . GLN A 1 94 ? -6.844 9.422 4.540 1.00 96.19 94 GLN A O 1
ATOM 730 N N . GLU A 1 95 ? -6.521 11.541 3.832 1.00 95.69 95 GLU A N 1
ATOM 731 C CA . GLU A 1 95 ? -6.949 12.211 5.063 1.00 95.69 95 GLU A CA 1
ATOM 732 C C . GLU A 1 95 ? -6.289 11.585 6.311 1.00 95.69 95 GLU A C 1
ATOM 734 O O . GLU A 1 95 ? -5.064 11.524 6.415 1.00 95.69 95 GLU A O 1
ATOM 739 N N . ARG A 1 96 ? -7.087 11.081 7.261 1.00 93.81 96 ARG A N 1
ATOM 740 C CA . ARG A 1 96 ? -6.596 10.520 8.524 1.00 93.81 96 ARG A CA 1
ATOM 741 C C . ARG A 1 96 ? -5.685 9.310 8.315 1.00 93.81 96 ARG A C 1
ATOM 743 O O . ARG A 1 96 ? -4.769 9.112 9.111 1.00 93.81 96 ARG A O 1
ATOM 750 N N . ALA A 1 97 ? -5.926 8.497 7.285 1.00 95.19 97 ALA A N 1
ATOM 751 C CA . ALA A 1 97 ? -5.093 7.326 7.027 1.00 95.19 97 ALA A CA 1
ATOM 752 C C . ALA A 1 97 ? -3.710 7.698 6.483 1.00 95.19 97 ALA A C 1
ATOM 754 O O . ALA A 1 97 ? -2.724 7.087 6.886 1.00 95.19 97 ALA A O 1
ATOM 755 N N . ASP A 1 98 ? -3.638 8.718 5.629 1.00 95.88 98 ASP A N 1
ATOM 756 C CA . ASP A 1 98 ? -2.372 9.224 5.096 1.00 95.88 98 ASP A CA 1
ATOM 757 C C . ASP A 1 98 ? -1.517 9.857 6.208 1.00 95.88 98 ASP A C 1
ATOM 759 O O . ASP A 1 98 ? -0.364 9.481 6.415 1.00 95.88 98 ASP A O 1
ATOM 763 N N . VAL A 1 99 ? -2.130 10.710 7.041 1.00 95.06 99 VAL A N 1
ATOM 764 C CA . VAL A 1 99 ? -1.463 11.319 8.208 1.00 95.06 99 VAL A CA 1
ATOM 765 C C . VAL A 1 99 ? -0.947 10.256 9.185 1.00 95.06 99 VAL A C 1
ATOM 767 O O . VAL A 1 99 ? 0.175 10.359 9.688 1.00 95.06 99 VAL A O 1
ATOM 770 N N . TRP A 1 100 ? -1.743 9.21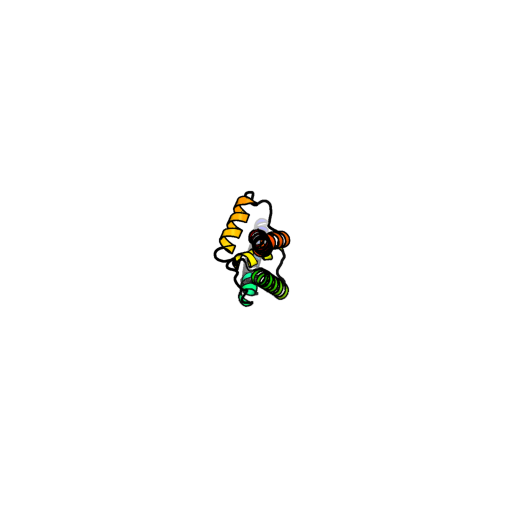7 9.456 1.00 94.19 100 TRP A N 1
ATOM 771 C CA . TRP A 1 100 ? -1.319 8.099 10.301 1.00 94.19 100 TRP A CA 1
ATOM 772 C C . TRP A 1 100 ? -0.109 7.372 9.711 1.00 94.19 100 TRP A C 1
ATOM 774 O O . TRP A 1 100 ? 0.857 7.114 10.430 1.00 94.19 100 TRP A O 1
ATOM 784 N N . TRP A 1 101 ? -0.141 7.068 8.413 1.00 94.69 101 TRP A N 1
ATOM 785 C CA . TRP A 1 101 ? 0.946 6.354 7.757 1.00 94.69 101 TRP A CA 1
ATOM 786 C C . TRP A 1 101 ? 2.249 7.162 7.770 1.00 94.69 101 TRP A C 1
ATOM 788 O O . TRP A 1 101 ? 3.296 6.636 8.148 1.00 94.69 101 TRP A O 1
ATOM 798 N N . ALA A 1 102 ? 2.180 8.465 7.484 1.00 92.69 102 ALA A N 1
ATOM 799 C CA . ALA A 1 102 ? 3.327 9.367 7.582 1.00 92.69 102 ALA A CA 1
ATOM 800 C C . ALA A 1 102 ? 3.922 9.423 9.005 1.00 92.69 102 ALA A C 1
ATOM 802 O O . ALA A 1 102 ? 5.141 9.491 9.171 1.00 92.69 102 ALA A O 1
ATOM 803 N N . SER A 1 103 ? 3.079 9.360 10.041 1.00 91.81 103 SER A N 1
ATOM 804 C CA . SER A 1 103 ? 3.526 9.299 11.440 1.00 91.81 103 SER A CA 1
ATOM 805 C C . SER A 1 103 ? 4.243 7.984 11.771 1.00 91.81 103 SER A C 1
ATOM 807 O O . SER A 1 103 ? 5.276 7.993 12.442 1.00 91.81 103 SER A O 1
ATOM 809 N N . ILE A 1 104 ? 3.750 6.852 11.259 1.00 90.81 104 ILE A N 1
ATOM 810 C CA . ILE A 1 104 ? 4.408 5.546 11.413 1.00 90.81 104 ILE A CA 1
ATOM 811 C C . ILE A 1 104 ? 5.785 5.543 10.747 1.00 90.81 104 ILE A C 1
ATOM 813 O O . ILE A 1 104 ? 6.750 5.109 11.372 1.00 90.81 104 ILE A O 1
ATOM 817 N N . LEU A 1 105 ? 5.884 6.055 9.516 1.00 89.19 105 LEU A N 1
ATOM 818 C CA . LEU A 1 105 ? 7.157 6.147 8.797 1.00 89.19 105 LEU A CA 1
ATOM 819 C C . LEU A 1 105 ? 8.183 6.978 9.569 1.00 89.19 105 LEU A C 1
ATOM 821 O O . LEU A 1 105 ? 9.322 6.550 9.711 1.00 89.19 105 LEU A O 1
ATOM 825 N N . ARG A 1 106 ? 7.760 8.114 10.135 1.00 86.75 106 ARG A N 1
ATOM 826 C CA . ARG A 1 106 ? 8.622 8.956 10.971 1.00 86.75 106 ARG A CA 1
ATOM 827 C C . ARG A 1 106 ? 9.069 8.215 12.230 1.00 86.75 106 ARG A C 1
ATOM 829 O O . ARG A 1 106 ? 10.245 7.994 12.427 1.00 86.75 106 ARG A O 1
ATOM 836 N N . THR A 1 107 ? 8.121 7.761 13.042 1.00 84.56 107 THR A N 1
ATOM 837 C CA . THR A 1 107 ? 8.409 7.254 14.395 1.00 84.56 107 THR A CA 1
ATOM 838 C C . THR A 1 107 ? 9.065 5.877 14.444 1.00 84.56 107 THR A C 1
ATOM 840 O O . THR A 1 107 ? 9.673 5.539 15.456 1.00 84.56 107 THR A O 1
ATOM 843 N N . ARG A 1 108 ? 8.894 5.041 13.411 1.00 78.06 108 ARG A N 1
ATOM 844 C CA . ARG A 1 108 ? 9.337 3.633 13.437 1.00 78.06 108 ARG A CA 1
ATOM 845 C C . ARG A 1 108 ? 10.375 3.272 12.382 1.00 78.06 108 ARG A C 1
ATOM 847 O O . ARG A 1 108 ? 10.987 2.218 12.510 1.00 78.06 108 ARG A O 1
ATOM 854 N N . PHE A 1 109 ? 10.556 4.103 11.356 1.00 75.88 109 PHE A N 1
ATOM 855 C CA . PHE A 1 109 ? 11.413 3.800 10.203 1.00 75.88 109 PHE A CA 1
ATOM 856 C C . PHE A 1 109 ? 12.405 4.938 9.892 1.00 75.88 109 PHE A C 1
ATOM 858 O O . PHE A 1 109 ? 12.894 5.040 8.769 1.00 75.88 109 PHE A O 1
ATOM 865 N N . GLU A 1 110 ? 12.719 5.767 10.898 1.00 67.00 110 GLU A N 1
ATOM 866 C CA . GLU A 1 110 ? 13.532 6.995 10.807 1.00 67.00 110 GLU A CA 1
ATOM 867 C C . GLU A 1 110 ? 14.941 6.781 10.201 1.00 67.00 110 GLU A C 1
ATOM 869 O O . GLU A 1 110 ? 15.479 7.699 9.590 1.00 67.00 110 GLU A O 1
ATOM 874 N N . ASP A 1 111 ? 15.489 5.559 10.253 1.00 60.34 111 ASP A N 1
ATOM 875 C CA . ASP A 1 111 ? 16.835 5.230 9.748 1.00 60.34 111 ASP A CA 1
ATOM 876 C C . ASP A 1 111 ? 16.890 4.702 8.301 1.00 60.34 111 ASP A C 1
ATOM 878 O O . ASP A 1 111 ? 17.953 4.296 7.832 1.00 60.34 111 ASP A O 1
ATOM 882 N N . GLY A 1 112 ? 15.769 4.649 7.570 1.00 56.03 112 GLY A N 1
ATOM 883 C CA . GLY A 1 112 ? 15.748 4.252 6.148 1.00 56.03 112 GLY A CA 1
ATOM 884 C C . GLY A 1 112 ? 16.238 2.823 5.839 1.00 56.03 112 GLY A C 1
ATOM 885 O O . GLY A 1 112 ? 16.251 2.416 4.681 1.00 56.03 112 GLY A O 1
ATOM 886 N N . ALA A 1 113 ? 16.624 2.052 6.860 1.00 56.84 113 ALA A N 1
ATOM 887 C CA . ALA A 1 113 ? 17.254 0.741 6.728 1.00 56.84 113 ALA A CA 1
ATOM 888 C C . ALA A 1 113 ? 16.252 -0.422 6.675 1.00 56.84 113 ALA A C 1
ATOM 890 O O . ALA A 1 113 ? 16.618 -1.530 6.287 1.00 56.84 113 ALA A O 1
ATOM 891 N N . ILE A 1 114 ? 14.996 -0.197 7.073 1.00 64.44 114 ILE A N 1
ATOM 892 C CA . ILE A 1 114 ? 13.973 -1.243 7.117 1.00 64.44 114 ILE A CA 1
ATOM 893 C C . ILE A 1 114 ? 12.885 -0.901 6.107 1.00 64.44 114 ILE A C 1
ATOM 895 O O . ILE A 1 114 ? 12.009 -0.076 6.367 1.00 64.44 114 ILE A O 1
ATOM 899 N N . GLU A 1 115 ? 12.925 -1.567 4.954 1.00 74.50 115 GLU A N 1
ATOM 900 C CA . GLU A 1 115 ? 11.789 -1.583 4.041 1.00 74.50 115 GLU A CA 1
ATOM 901 C C . GLU A 1 115 ? 10.571 -2.172 4.759 1.00 74.50 115 GLU A C 1
ATOM 903 O O . GLU A 1 115 ? 10.596 -3.295 5.279 1.00 74.50 115 GLU A O 1
ATOM 908 N N . VAL A 1 116 ? 9.474 -1.415 4.792 1.00 87.50 116 VAL A N 1
ATOM 909 C CA . VAL A 1 116 ? 8.218 -1.922 5.340 1.00 87.50 116 VAL A CA 1
ATOM 910 C C . VAL A 1 116 ? 7.708 -3.019 4.413 1.00 87.50 116 VAL A C 1
ATOM 912 O O . VAL A 1 116 ? 7.305 -2.767 3.280 1.00 87.50 116 VAL A O 1
ATOM 915 N N . THR A 1 117 ? 7.673 -4.253 4.906 1.00 92.06 117 THR A N 1
ATOM 916 C CA . THR A 1 117 ? 7.062 -5.353 4.157 1.00 92.06 117 THR A CA 1
ATOM 917 C C . THR A 1 117 ? 5.537 -5.209 4.113 1.00 92.06 117 THR A C 1
ATOM 919 O O . THR A 1 117 ? 4.914 -4.669 5.030 1.00 92.06 117 THR A O 1
ATOM 922 N N . TRP A 1 118 ? 4.894 -5.776 3.084 1.00 94.94 118 TRP A N 1
ATOM 923 C CA . TRP A 1 118 ? 3.425 -5.827 3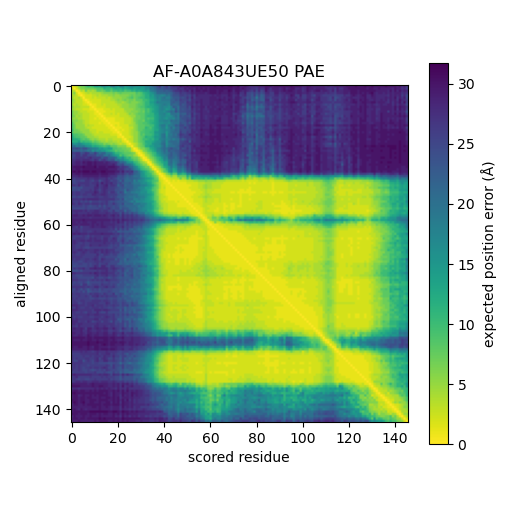.000 1.00 94.94 118 TRP A CA 1
ATOM 924 C C . TRP A 1 118 ? 2.766 -6.444 4.245 1.00 94.94 118 TRP A C 1
ATOM 926 O O . TRP A 1 118 ? 1.698 -6.002 4.673 1.00 94.94 118 TRP A O 1
ATOM 936 N N . ALA A 1 119 ? 3.402 -7.462 4.833 1.00 93.56 119 ALA A N 1
ATOM 937 C CA . ALA A 1 119 ? 2.905 -8.127 6.033 1.00 93.56 119 ALA A CA 1
ATOM 938 C C . ALA A 1 119 ? 2.888 -7.174 7.236 1.00 93.56 119 ALA A C 1
ATOM 940 O O . ALA A 1 119 ? 1.900 -7.126 7.970 1.00 93.56 119 ALA A O 1
ATOM 941 N N . GLU A 1 120 ? 3.942 -6.374 7.395 1.00 92.38 120 GLU A N 1
ATOM 942 C CA . GLU A 1 120 ? 4.035 -5.400 8.479 1.00 92.38 120 GLU A CA 1
ATOM 943 C C . GLU A 1 120 ? 3.046 -4.246 8.288 1.00 92.38 120 GLU A C 1
ATOM 945 O O . GLU A 1 120 ? 2.311 -3.911 9.218 1.00 92.38 120 GLU A O 1
ATOM 950 N N . PHE A 1 121 ? 2.929 -3.714 7.066 1.00 94.56 121 PHE A N 1
ATOM 951 C CA . PHE A 1 121 ? 1.888 -2.738 6.733 1.00 94.56 121 PHE A CA 1
ATOM 952 C C . PHE A 1 121 ? 0.489 -3.265 7.087 1.00 94.56 121 PHE A C 1
ATOM 954 O O . PHE A 1 121 ? -0.270 -2.598 7.788 1.00 94.56 121 PHE A O 1
ATOM 961 N N . THR A 1 122 ? 0.163 -4.489 6.660 1.00 94.62 122 THR A N 1
ATOM 962 C CA . THR A 1 122 ? -1.137 -5.129 6.914 1.00 94.62 122 THR A CA 1
ATOM 963 C C . THR A 1 122 ? -1.417 -5.266 8.408 1.00 94.62 122 THR A C 1
ATOM 965 O O . THR A 1 122 ? -2.517 -4.954 8.871 1.00 94.62 122 THR A O 1
ATOM 968 N N . ARG A 1 123 ? -0.413 -5.694 9.182 1.00 92.94 123 ARG A N 1
ATOM 969 C CA . ARG A 1 123 ? -0.505 -5.826 10.638 1.00 92.94 123 ARG A CA 1
ATOM 970 C C . ARG A 1 123 ? -0.795 -4.481 11.305 1.00 92.94 123 ARG A C 1
ATOM 972 O O . ARG A 1 123 ? -1.716 -4.393 12.115 1.00 92.94 123 ARG A O 1
ATOM 979 N N . LEU A 1 124 ? -0.044 -3.438 10.949 1.00 93.06 124 LEU A N 1
ATOM 980 C CA . LEU A 1 124 ? -0.206 -2.089 11.500 1.00 93.06 124 LEU A CA 1
ATOM 981 C C . LEU A 1 124 ? -1.549 -1.466 11.107 1.00 93.06 124 LEU A C 1
ATOM 983 O O . LEU A 1 124 ? -2.227 -0.886 11.954 1.00 93.06 124 LEU A O 1
ATOM 987 N N . PHE A 1 125 ? -1.961 -1.633 9.851 1.00 93.56 125 PHE A N 1
ATOM 988 C CA . PHE A 1 125 ? -3.239 -1.140 9.351 1.00 93.56 125 PHE A CA 1
ATOM 989 C C . PHE A 1 125 ? -4.414 -1.764 10.108 1.00 93.56 125 PHE A C 1
ATOM 991 O O . PHE A 1 125 ? -5.293 -1.047 10.587 1.00 93.56 125 PHE A O 1
ATOM 998 N N . ARG A 1 126 ? -4.417 -3.095 10.270 1.00 91.31 126 ARG A N 1
ATOM 999 C CA . ARG A 1 126 ? -5.469 -3.795 11.020 1.00 91.31 126 ARG A CA 1
ATOM 1000 C C . ARG A 1 126 ? -5.488 -3.396 12.489 1.00 91.31 126 ARG A C 1
ATOM 1002 O O . ARG A 1 126 ? -6.559 -3.150 13.038 1.00 91.31 126 ARG A O 1
ATOM 1009 N N . ALA A 1 127 ? -4.318 -3.273 13.111 1.00 90.12 127 ALA A N 1
ATOM 1010 C CA . ALA A 1 127 ? -4.235 -2.809 14.489 1.00 90.12 127 ALA A CA 1
ATOM 1011 C C . ALA A 1 127 ? -4.858 -1.415 14.658 1.00 90.12 127 ALA A C 1
ATOM 1013 O O . ALA A 1 127 ? -5.635 -1.206 15.584 1.00 90.12 127 ALA A O 1
ATOM 1014 N N . LYS A 1 128 ? -4.591 -0.490 13.727 1.00 89.88 128 LYS A N 1
ATOM 1015 C CA . LYS A 1 128 ? -5.119 0.874 13.807 1.00 89.88 128 LYS A CA 1
ATOM 1016 C C . LYS A 1 128 ? -6.614 0.968 13.501 1.00 89.88 128 LYS A C 1
ATOM 1018 O O . LYS A 1 128 ? -7.345 1.599 14.245 1.00 89.88 128 LYS A O 1
ATOM 1023 N N . PHE A 1 129 ? -7.083 0.394 12.396 1.00 87.38 129 PHE A N 1
ATOM 1024 C CA . PHE A 1 129 ? -8.434 0.690 11.890 1.00 87.38 129 PHE A CA 1
ATOM 1025 C C . PHE A 1 129 ? -9.487 -0.375 12.210 1.00 87.38 129 PHE A C 1
ATOM 1027 O O . PHE A 1 129 ? -10.678 -0.115 12.035 1.00 87.38 129 PHE A O 1
ATOM 1034 N N . ILE A 1 130 ? -9.072 -1.559 12.670 1.00 80.56 130 ILE A N 1
ATOM 1035 C CA . ILE A 1 130 ? -9.977 -2.663 13.018 1.00 80.56 130 ILE A CA 1
ATOM 1036 C C . ILE A 1 130 ? -9.948 -2.940 14.518 1.00 80.56 130 ILE A C 1
ATOM 1038 O O . ILE A 1 130 ? -11.014 -3.010 15.126 1.00 80.56 130 ILE A O 1
ATOM 1042 N N . LEU A 1 131 ? -8.762 -3.058 15.126 1.00 77.19 131 LEU A N 1
ATOM 1043 C CA . LEU A 1 131 ? -8.661 -3.392 16.551 1.00 77.19 131 LEU A CA 1
ATOM 1044 C C . LEU A 1 131 ? -9.022 -2.224 17.478 1.00 77.19 131 LEU A C 1
ATOM 1046 O O . LEU A 1 131 ? -9.735 -2.476 18.443 1.00 77.19 131 LEU A O 1
ATOM 1050 N N . GLU A 1 132 ? -8.632 -0.975 17.178 1.00 70.50 132 GLU A N 1
ATOM 1051 C CA . GLU A 1 132 ? -9.041 0.183 18.008 1.00 70.50 132 GLU A CA 1
ATOM 1052 C C . GLU A 1 132 ? -10.567 0.276 18.136 1.00 70.50 132 GLU A C 1
ATOM 1054 O O . GLU A 1 132 ? -11.081 0.421 19.232 1.00 70.50 132 GLU A O 1
ATOM 1059 N N . HIS A 1 133 ? -11.320 0.064 17.053 1.00 66.06 133 HIS A N 1
ATOM 1060 C CA . HIS A 1 133 ? -12.785 0.102 17.123 1.00 66.06 133 HIS A CA 1
ATOM 1061 C C . HIS A 1 133 ? -13.379 -1.033 17.978 1.00 66.06 133 HIS A C 1
ATOM 1063 O O . HIS A 1 133 ? -14.431 -0.869 18.592 1.00 66.06 133 HIS A O 1
ATOM 1069 N N . ILE A 1 134 ? -12.756 -2.218 17.993 1.00 66.06 134 ILE A N 1
ATOM 1070 C CA . ILE A 1 134 ? -13.210 -3.320 18.855 1.00 66.06 134 ILE A CA 1
ATOM 1071 C C . ILE A 1 134 ? -12.930 -2.977 20.322 1.00 66.06 134 ILE A C 1
ATOM 1073 O O . ILE A 1 134 ? -13.786 -3.230 21.165 1.00 66.06 134 ILE A O 1
ATOM 1077 N N . GLN A 1 135 ? -11.779 -2.367 20.614 1.00 66.06 135 GLN A N 1
ATOM 1078 C CA . GLN A 1 135 ? -11.436 -1.895 21.957 1.00 66.06 135 GLN A CA 1
ATOM 1079 C C . GLN A 1 135 ? -12.380 -0.783 22.422 1.00 66.06 135 GLN A C 1
ATOM 1081 O O . GLN A 1 135 ? -12.966 -0.923 23.489 1.00 66.06 135 GLN A O 1
ATOM 1086 N N . ASP A 1 136 ? -12.638 0.226 21.586 1.00 64.50 136 ASP A N 1
ATOM 1087 C CA . ASP A 1 136 ? -13.586 1.306 21.882 1.00 64.50 136 ASP A CA 1
ATOM 1088 C C . ASP A 1 136 ? -14.975 0.748 22.223 1.00 64.50 136 ASP A C 1
ATOM 1090 O O . ASP A 1 136 ? -15.622 1.187 23.171 1.00 64.50 136 ASP A O 1
ATOM 1094 N N . LYS A 1 137 ? -15.445 -0.262 21.476 1.00 65.69 137 LYS A N 1
ATOM 1095 C CA . LYS A 1 137 ? -16.746 -0.885 21.740 1.00 65.69 137 LYS A CA 1
ATOM 1096 C C . LYS A 1 137 ? -16.767 -1.638 23.075 1.00 65.69 137 LYS A C 1
ATOM 1098 O O . LYS A 1 137 ? -17.750 -1.533 23.801 1.00 65.69 137 LYS A O 1
ATOM 1103 N N . ILE A 1 138 ? -15.702 -2.372 23.400 1.00 71.50 138 ILE A N 1
ATOM 1104 C CA . ILE A 1 138 ? -15.584 -3.085 24.681 1.00 71.50 138 ILE A CA 1
ATOM 1105 C C . ILE A 1 138 ? -15.521 -2.089 25.846 1.00 71.50 138 ILE A C 1
ATOM 1107 O O . ILE A 1 138 ? -16.185 -2.302 26.855 1.00 71.50 138 ILE A O 1
ATOM 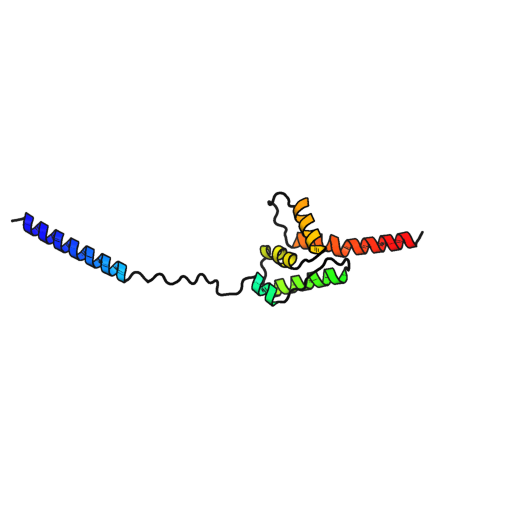1111 N N . GLU A 1 139 ? -14.779 -0.989 25.711 1.00 70.44 139 GLU A N 1
ATOM 1112 C CA . GLU A 1 139 ? -14.704 0.062 26.733 1.00 70.44 139 GLU A CA 1
ATOM 1113 C C . GLU A 1 139 ? -16.052 0.760 26.938 1.00 70.44 139 GLU A C 1
ATOM 1115 O O . GLU A 1 139 ? -16.460 0.982 28.075 1.00 70.44 139 GLU A O 1
ATOM 1120 N N . GLN A 1 140 ? -16.787 1.051 25.860 1.00 69.25 140 GLN A N 1
ATOM 1121 C CA . GLN A 1 140 ? -18.140 1.607 25.952 1.00 69.25 140 GLN A CA 1
ATOM 1122 C C . GLN A 1 140 ? -19.123 0.629 26.611 1.00 69.25 140 GLN A C 1
ATOM 1124 O O . GLN A 1 140 ? -19.901 1.039 27.471 1.00 69.25 140 GLN A O 1
ATOM 1129 N N . GLU A 1 141 ? -19.079 -0.661 26.258 1.00 73.38 141 GLU A N 1
ATOM 1130 C CA . GLU A 1 141 ? -19.903 -1.686 26.910 1.00 73.38 141 GLU A CA 1
ATOM 1131 C C . GLU A 1 141 ? -19.549 -1.810 28.402 1.00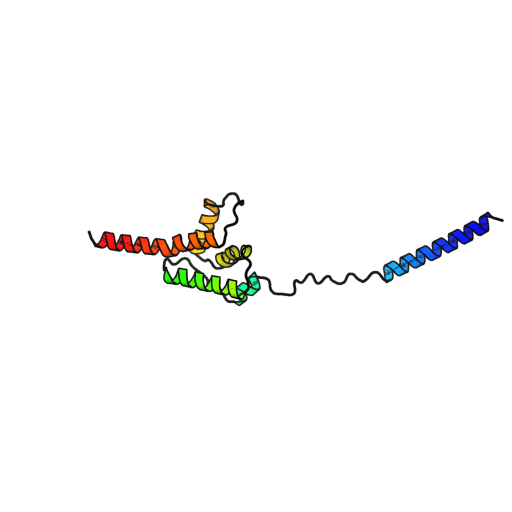 73.38 141 GLU A C 1
ATOM 1133 O O . GLU A 1 141 ? -20.451 -1.832 29.236 1.00 73.38 141 GLU A O 1
ATOM 1138 N N . PHE A 1 142 ? -18.263 -1.781 28.764 1.00 68.38 142 PHE A N 1
ATOM 1139 C CA . PHE A 1 142 ? -17.811 -1.823 30.158 1.00 68.38 142 PHE A CA 1
ATOM 1140 C C . PHE A 1 142 ? -18.264 -0.595 30.970 1.00 68.38 142 PHE A C 1
ATOM 1142 O O . PHE A 1 142 ? -18.763 -0.746 32.083 1.00 68.38 142 PHE A O 1
ATOM 1149 N N . LEU A 1 143 ? -18.158 0.612 30.405 1.00 70.19 143 LEU A N 1
ATOM 1150 C CA . LEU A 1 143 ? -18.613 1.855 31.043 1.00 70.19 143 LEU A CA 1
ATOM 1151 C C . LEU A 1 143 ? -20.140 1.939 31.172 1.00 70.19 143 LEU A C 1
ATOM 1153 O O . LEU A 1 143 ? -20.633 2.589 32.084 1.00 70.19 143 LEU A O 1
ATOM 1157 N N . SER A 1 144 ? -20.893 1.279 30.288 1.00 70.81 144 SER A N 1
ATOM 1158 C CA . SER A 1 144 ? -22.361 1.221 30.364 1.00 70.81 144 SER A CA 1
ATOM 1159 C C . SER A 1 144 ? -22.904 0.229 31.403 1.00 70.81 144 SER A C 1
ATOM 1161 O O . SER A 1 144 ? -24.111 0.190 31.638 1.00 70.81 144 SER A O 1
ATOM 1163 N N . LEU A 1 145 ? -22.028 -0.583 32.007 1.00 61.31 145 LEU A N 1
ATOM 1164 C CA . LEU A 1 145 ? -22.366 -1.606 33.003 1.00 61.31 145 LEU A CA 1
ATOM 1165 C C . LEU A 1 145 ? -22.040 -1.185 34.453 1.00 61.31 145 LEU A C 1
ATOM 1167 O O . LEU A 1 145 ? -22.172 -2.015 35.354 1.00 61.31 145 LEU A O 1
ATOM 1171 N N . THR A 1 146 ? -21.619 0.066 34.684 1.00 54.31 146 THR A N 1
ATOM 1172 C CA . THR A 1 146 ? -21.391 0.666 36.019 1.00 54.31 146 THR A CA 1
ATOM 1173 C C . THR A 1 146 ? -22.388 1.789 36.276 1.00 54.31 146 THR A C 1
ATOM 1175 O O . THR A 1 146 ? -22.903 1.861 37.413 1.00 54.31 146 THR A O 1
#